Protein AF-A0A924CEJ8-F1 (afdb_monomer_lite)

Radius of gyration: 20.23 Å; chains: 1; bounding box: 36×24×69 Å

Foldseek 3Di:
DDDDPDPDPDDDPVVVVVVVVVVVVLVVLLVVLLVPLDPPLNVLLCCCPVVVDALQVSCVVVVNPHSVSSVVVNVVSVVSSVVSSVVVVVVD

Secondary structure (DSSP, 8-state):
------------HHHHHHHHHHHHHHHHHHHHHHHHH-TTHHHHHHHHHTS---HHHHHHHHT-SSHHHHHHHHHHHHHHHHHHHHHHHTT-

Structure (mmCIF, N/CA/C/O backbone):
data_AF-A0A924CEJ8-F1
#
_entry.id   AF-A0A924CEJ8-F1
#
loop_
_atom_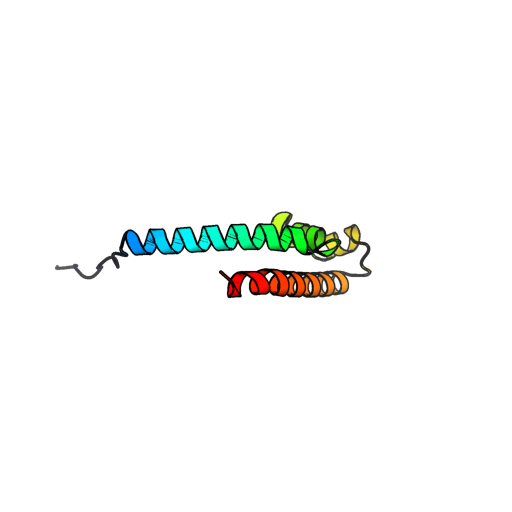site.group_PDB
_atom_site.id
_atom_site.type_symbol
_atom_site.label_atom_id
_atom_site.label_alt_id
_atom_site.label_comp_id
_atom_site.label_asym_id
_atom_site.label_entity_id
_atom_site.label_seq_id
_atom_site.pdbx_PDB_ins_code
_atom_site.Cartn_x
_atom_site.Cartn_y
_atom_site.Cartn_z
_atom_site.occupancy
_atom_site.B_iso_or_equiv
_atom_site.auth_seq_id
_atom_site.auth_comp_id
_atom_site.auth_asym_id
_atom_site.auth_atom_id
_atom_site.pdbx_PDB_model_num
ATOM 1 N N . SER A 1 1 ? 0.588 -2.204 57.429 1.00 48.47 1 SER A N 1
ATOM 2 C CA . SER A 1 1 ? 0.208 -2.941 56.215 1.00 48.47 1 SER A CA 1
ATOM 3 C C . SER A 1 1 ? -1.159 -2.490 55.771 1.00 48.47 1 SER A C 1
ATOM 5 O O . SER A 1 1 ? -2.137 -2.973 56.321 1.00 48.47 1 SER A O 1
ATOM 7 N N . THR A 1 2 ? -1.229 -1.563 54.822 1.00 42.16 2 THR A N 1
ATOM 8 C CA . THR A 1 2 ? -2.486 -1.271 54.126 1.00 42.16 2 THR A CA 1
ATOM 9 C C . THR A 1 2 ? -2.114 -0.857 52.709 1.00 42.16 2 THR A C 1
ATOM 11 O O . THR A 1 2 ? -1.801 0.297 52.449 1.00 42.16 2 THR A O 1
ATOM 14 N N . GLN A 1 3 ? -2.002 -1.854 51.832 1.00 56.25 3 GLN A N 1
ATOM 15 C CA . GLN A 1 3 ? -1.883 -1.663 50.391 1.00 56.25 3 GLN A CA 1
ATOM 16 C C . GLN A 1 3 ? -3.305 -1.571 49.846 1.00 56.25 3 GLN A C 1
ATOM 18 O O . GLN A 1 3 ? -3.975 -2.595 49.759 1.00 56.25 3 GLN A O 1
ATOM 23 N N . VAL A 1 4 ? -3.776 -0.364 49.536 1.00 54.56 4 VAL A N 1
ATOM 24 C CA . VAL A 1 4 ? -4.988 -0.157 48.730 1.00 54.56 4 VAL A CA 1
ATOM 25 C C . VAL A 1 4 ? -4.797 1.106 47.891 1.00 54.56 4 VAL A C 1
ATOM 27 O O . VAL A 1 4 ? -5.470 2.100 48.100 1.00 54.56 4 VAL A O 1
ATOM 30 N N . GLU A 1 5 ? -3.839 1.085 46.968 1.00 52.69 5 GLU A N 1
ATOM 31 C CA . GLU A 1 5 ? -3.762 2.072 45.882 1.00 52.69 5 GLU A CA 1
ATOM 32 C C . GLU A 1 5 ? -3.322 1.349 44.606 1.00 52.69 5 GLU A C 1
ATOM 34 O O . GLU A 1 5 ? -2.191 1.440 44.140 1.00 52.69 5 GLU A O 1
ATOM 39 N N . ASN A 1 6 ? -4.233 0.537 44.081 1.00 55.53 6 ASN A N 1
ATOM 40 C CA . ASN A 1 6 ? -4.281 0.204 42.665 1.00 55.53 6 ASN A CA 1
ATOM 41 C C . ASN A 1 6 ? -5.770 0.188 42.314 1.00 55.53 6 ASN A C 1
ATOM 43 O O . ASN A 1 6 ? -6.419 -0.855 42.326 1.00 55.53 6 ASN A O 1
ATOM 47 N N . LEU A 1 7 ? -6.345 1.392 42.202 1.00 55.53 7 LEU A N 1
ATOM 48 C CA . LEU A 1 7 ? -7.629 1.550 41.536 1.00 55.53 7 LEU A CA 1
ATOM 49 C C . LEU A 1 7 ? -7.363 1.189 40.076 1.00 55.53 7 LEU A C 1
ATOM 51 O O . LEU A 1 7 ? -6.738 1.969 39.360 1.00 55.53 7 LEU A O 1
ATOM 55 N N . GLU A 1 8 ? -7.789 -0.006 39.674 1.00 60.91 8 GLU A N 1
ATOM 56 C CA . GLU A 1 8 ? -8.060 -0.290 38.269 1.00 60.91 8 GLU A CA 1
ATOM 57 C C . GLU A 1 8 ? -8.923 0.858 37.741 1.00 60.91 8 GLU A C 1
ATOM 59 O O . GLU A 1 8 ? -9.966 1.186 38.310 1.00 60.91 8 GLU A O 1
ATOM 64 N N . GLU A 1 9 ? -8.431 1.521 36.703 1.00 64.44 9 GLU A N 1
ATOM 65 C CA . GLU A 1 9 ? -9.156 2.544 35.970 1.00 64.44 9 GLU A CA 1
ATOM 66 C C . GLU A 1 9 ? -10.335 1.840 35.287 1.00 64.44 9 GLU A C 1
ATOM 68 O O . GLU A 1 9 ? -10.183 1.201 34.249 1.00 64.44 9 GLU A O 1
ATOM 73 N N . THR A 1 10 ? -11.496 1.829 35.946 1.00 68.88 10 THR A N 1
ATOM 74 C CA . THR A 1 10 ? -12.694 1.158 35.437 1.00 68.88 10 THR A CA 1
ATOM 75 C C . THR A 1 10 ? -13.258 1.983 34.283 1.00 68.88 10 THR A C 1
ATOM 77 O O . THR A 1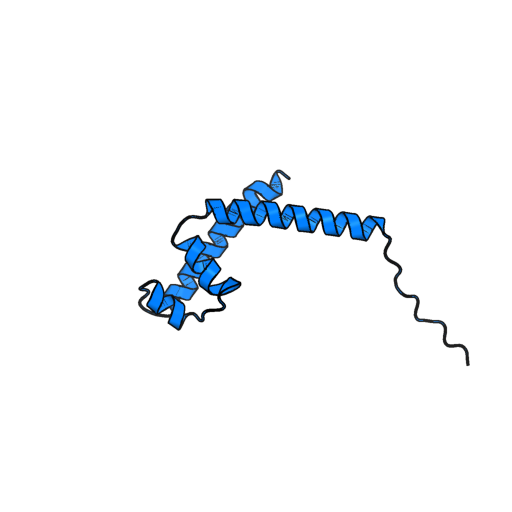 10 ? -13.908 3.002 34.521 1.00 68.88 10 THR A O 1
ATOM 80 N N . VAL A 1 11 ? -12.995 1.562 33.048 1.00 72.62 11 VAL A N 1
ATOM 81 C CA . VAL A 1 11 ? -13.644 2.100 31.842 1.00 72.62 11 VAL A CA 1
ATOM 82 C C . VAL A 1 11 ? -15.100 1.623 31.799 1.00 72.62 11 VAL A C 1
ATOM 84 O O . VAL A 1 11 ? -15.411 0.515 32.245 1.00 72.62 11 VAL A O 1
ATOM 87 N N . SER A 1 12 ? -16.012 2.479 31.332 1.00 84.38 12 SER A N 1
ATOM 88 C CA . SER A 1 12 ? -17.429 2.125 31.213 1.00 84.38 12 SER A CA 1
ATOM 89 C C . SER A 1 12 ? -17.666 1.194 30.018 1.00 84.38 12 SER A C 1
ATOM 91 O O . SER A 1 12 ? -16.999 1.287 28.990 1.00 84.38 12 SER A O 1
ATOM 93 N N . VAL A 1 13 ? -18.633 0.282 30.138 1.00 82.50 13 VAL A N 1
ATOM 94 C CA . VAL A 1 13 ? -18.984 -0.654 29.051 1.00 82.50 13 VAL A CA 1
ATOM 95 C C . VAL A 1 13 ? -19.463 0.111 27.812 1.00 82.50 13 VAL A C 1
ATOM 97 O O . VAL A 1 13 ? -19.239 -0.315 26.683 1.00 82.50 13 VAL A O 1
ATOM 100 N N . GLU A 1 14 ? -20.105 1.259 28.017 1.00 81.12 14 GLU A N 1
ATOM 101 C CA . GLU A 1 14 ? -20.547 2.157 26.957 1.00 81.12 14 GLU A CA 1
ATOM 102 C C . GLU A 1 14 ? -19.369 2.710 26.136 1.00 81.12 14 GLU A C 1
ATOM 104 O O . GLU A 1 14 ? -19.428 2.688 24.907 1.00 81.12 14 GLU A O 1
ATOM 109 N N . GLU A 1 15 ? -18.282 3.130 26.792 1.00 78.44 15 GLU A N 1
ATOM 110 C CA . GLU A 1 15 ? -17.063 3.605 26.119 1.00 78.44 15 GLU A CA 1
ATOM 111 C C . GLU A 1 15 ? -16.408 2.497 25.274 1.00 78.44 15 GLU A C 1
ATOM 113 O O . GLU A 1 15 ? -16.025 2.739 24.128 1.00 78.44 15 GLU A O 1
ATOM 118 N N . GLU A 1 16 ? -16.350 1.259 25.781 1.00 80.94 16 GLU A N 1
ATOM 119 C CA . GLU A 1 16 ? -15.806 0.118 25.024 1.00 80.94 16 GLU A CA 1
ATOM 120 C C . GLU A 1 16 ? -16.619 -0.195 23.753 1.00 80.94 16 GLU A C 1
ATOM 122 O O . GLU A 1 16 ? -16.053 -0.544 22.711 1.00 80.94 16 GLU A O 1
ATOM 127 N N . ILE A 1 17 ? -17.950 -0.071 23.816 1.00 86.38 17 ILE A N 1
ATOM 128 C CA . ILE A 1 17 ? -18.837 -0.313 22.669 1.00 86.38 17 ILE A CA 1
ATOM 129 C C . ILE A 1 17 ? -18.630 0.755 21.590 1.00 86.38 17 ILE A C 1
ATOM 131 O O . ILE A 1 17 ? -18.480 0.408 20.415 1.00 86.38 17 ILE A O 1
ATOM 135 N N . GLU A 1 18 ? -18.577 2.035 21.967 1.00 86.62 18 GLU A N 1
ATOM 136 C CA . GLU A 1 18 ? -18.370 3.138 21.018 1.00 86.62 18 GLU A CA 1
ATOM 137 C C . GLU A 1 18 ? -17.027 3.019 20.279 1.00 86.62 18 GLU A C 1
ATOM 139 O O . GLU A 1 18 ? -16.953 3.201 19.056 1.00 86.62 18 GLU A O 1
ATOM 144 N N . GLU A 1 19 ? -15.957 2.653 20.990 1.00 85.69 19 GLU A N 1
ATOM 145 C CA . GLU A 1 19 ? -14.653 2.405 20.373 1.00 85.69 19 GLU A CA 1
ATOM 146 C C . GLU A 1 19 ? -14.703 1.243 19.375 1.00 85.69 19 GLU A C 1
ATOM 148 O O . GLU A 1 19 ? -14.145 1.334 18.273 1.00 85.69 19 GLU A O 1
ATOM 153 N N . HIS A 1 20 ? -15.403 0.162 19.727 1.00 85.25 20 HIS A N 1
ATOM 154 C CA . HIS A 1 20 ? -15.537 -1.006 18.864 1.00 85.25 20 HIS A CA 1
ATOM 155 C C . HIS A 1 20 ? -16.301 -0.686 17.572 1.00 85.25 20 HIS A C 1
ATOM 157 O O . HIS A 1 20 ? -15.868 -1.063 16.476 1.00 85.25 20 HIS A O 1
ATOM 163 N N . GLU A 1 21 ? -17.406 0.053 17.673 1.00 88.81 21 GLU A N 1
ATOM 164 C CA . GLU A 1 21 ? -18.188 0.491 16.515 1.00 88.81 21 GLU A CA 1
ATOM 165 C C . GLU A 1 21 ? -17.373 1.395 15.590 1.00 88.81 21 GLU A C 1
ATOM 167 O O . GLU A 1 21 ? -17.385 1.220 14.364 1.00 88.81 21 GLU A O 1
ATOM 172 N N . LYS A 1 22 ? -16.594 2.318 16.165 1.00 87.69 22 LYS A N 1
ATOM 173 C CA . LYS A 1 22 ? -15.699 3.182 15.395 1.00 87.69 22 LYS A CA 1
ATOM 174 C C . LYS A 1 22 ? -14.667 2.369 14.614 1.00 87.69 22 LYS A C 1
ATOM 176 O O . LYS A 1 22 ? -14.465 2.617 13.424 1.00 87.69 22 LYS A O 1
ATOM 181 N N . VAL A 1 23 ? -14.032 1.387 15.252 1.00 88.19 23 VAL A N 1
ATOM 182 C CA . VAL A 1 23 ? -13.053 0.511 14.591 1.00 88.19 23 VAL A CA 1
ATOM 183 C C . VAL A 1 23 ? -13.701 -0.268 13.446 1.00 88.19 23 VAL A C 1
ATOM 185 O O . VAL A 1 23 ? -13.132 -0.337 12.355 1.00 88.19 23 VAL A O 1
ATOM 188 N N . ASN A 1 24 ? -14.901 -0.813 13.649 1.00 90.75 24 ASN A N 1
ATOM 189 C CA . ASN A 1 24 ? -15.619 -1.540 12.604 1.00 90.75 24 ASN A CA 1
ATOM 190 C C . ASN A 1 24 ? -15.941 -0.647 11.389 1.00 90.75 24 ASN A C 1
ATOM 192 O O . ASN A 1 24 ? -15.724 -1.047 10.242 1.00 90.75 24 ASN A O 1
ATOM 196 N N . ASN A 1 25 ? -16.372 0.595 11.626 1.00 91.00 25 ASN A N 1
ATOM 197 C CA . ASN A 1 25 ? -16.595 1.574 10.560 1.00 91.00 25 ASN A CA 1
ATOM 198 C C . ASN A 1 25 ? -15.297 1.919 9.812 1.00 91.00 25 ASN A C 1
ATOM 200 O O . ASN A 1 25 ? -15.285 1.963 8.577 1.00 91.00 25 ASN A O 1
ATOM 204 N N . ASP A 1 26 ? -14.187 2.088 10.535 1.00 91.12 26 ASP A N 1
ATOM 205 C CA . ASP A 1 26 ? -12.865 2.325 9.945 1.00 91.12 26 ASP A CA 1
ATOM 206 C C . ASP A 1 26 ? -12.429 1.153 9.043 1.00 91.12 26 ASP A C 1
ATOM 208 O O . ASP A 1 26 ? -11.874 1.375 7.959 1.00 91.12 26 ASP A O 1
ATOM 212 N N . PHE A 1 27 ? -12.735 -0.091 9.427 1.00 92.69 27 PHE A N 1
ATOM 213 C CA . PHE A 1 27 ? -12.480 -1.276 8.602 1.00 92.69 27 PHE A CA 1
ATOM 214 C C . PHE A 1 27 ? -13.285 -1.274 7.298 1.00 92.69 27 PHE A C 1
ATOM 216 O O . PHE A 1 27 ? -12.704 -1.479 6.229 1.00 92.69 27 PHE A O 1
ATOM 223 N N . ILE A 1 28 ? -14.588 -0.990 7.361 1.00 94.00 28 ILE A N 1
ATOM 224 C CA . ILE A 1 28 ? -15.463 -0.935 6.177 1.00 94.00 28 ILE A CA 1
ATOM 225 C C . ILE A 1 28 ? -14.985 0.153 5.202 1.00 94.00 28 ILE A C 1
ATOM 227 O O . ILE A 1 28 ? -14.875 -0.072 3.990 1.00 94.00 28 ILE A O 1
ATOM 231 N N . LEU A 1 29 ? -14.634 1.334 5.722 1.00 93.81 29 LEU A N 1
ATOM 232 C CA . LEU A 1 29 ? -14.083 2.425 4.917 1.00 93.81 29 LEU A CA 1
ATOM 233 C C . LEU A 1 29 ? -12.756 2.034 4.252 1.00 93.81 29 LEU A C 1
ATOM 235 O O . LEU A 1 29 ? -12.521 2.368 3.085 1.00 93.81 29 LEU A O 1
ATOM 239 N N . MET A 1 30 ? -11.888 1.315 4.968 1.00 94.75 30 MET A N 1
ATOM 240 C CA . MET A 1 30 ? -10.615 0.840 4.429 1.00 94.75 30 MET A CA 1
ATOM 241 C C . MET A 1 30 ? -10.810 -0.191 3.315 1.00 94.75 30 MET A C 1
ATOM 243 O O . MET A 1 30 ? -10.166 -0.073 2.271 1.00 94.75 30 MET A O 1
ATOM 247 N N . GLU A 1 31 ? -11.709 -1.160 3.494 1.00 94.50 31 GLU A N 1
ATOM 248 C CA . GLU A 1 31 ? -12.026 -2.168 2.476 1.00 94.50 31 GLU A CA 1
ATOM 249 C C . GLU A 1 31 ? -12.481 -1.504 1.170 1.00 94.50 31 GLU A C 1
ATOM 251 O O . GLU A 1 31 ? -11.950 -1.768 0.085 1.00 94.50 31 GLU A O 1
ATOM 256 N N . HIS A 1 32 ? -13.398 -0.546 1.277 1.00 94.94 32 HIS A N 1
ATOM 257 C CA . HIS A 1 32 ? -13.889 0.193 0.125 1.00 94.94 32 HIS A CA 1
ATOM 258 C C . HIS A 1 32 ? -12.809 1.086 -0.513 1.00 94.94 32 HIS A C 1
ATOM 260 O O . HIS A 1 32 ? -12.723 1.182 -1.744 1.00 94.94 32 HIS A O 1
ATOM 266 N N . ALA A 1 33 ? -11.938 1.713 0.286 1.00 96.19 33 ALA A N 1
ATOM 267 C CA . ALA A 1 33 ? -10.810 2.489 -0.226 1.00 96.19 33 ALA A CA 1
ATOM 268 C C . ALA A 1 33 ? -9.793 1.608 -0.977 1.00 96.19 33 ALA A C 1
ATOM 270 O O . ALA A 1 33 ? -9.337 1.984 -2.062 1.00 96.19 33 ALA A O 1
ATOM 271 N N . MET A 1 34 ? -9.498 0.416 -0.450 1.00 96.12 34 MET A N 1
ATOM 272 C CA . MET A 1 34 ? -8.664 -0.599 -1.100 1.00 96.12 34 MET A CA 1
ATOM 273 C C . MET A 1 34 ? -9.291 -1.109 -2.403 1.00 96.12 34 MET A C 1
ATOM 275 O O . MET A 1 34 ? -8.580 -1.299 -3.390 1.00 96.12 34 MET A O 1
ATOM 279 N N . GLY A 1 35 ? -10.618 -1.250 -2.465 1.00 94.75 35 GLY A N 1
ATOM 280 C CA . GLY A 1 35 ? -11.335 -1.574 -3.704 1.00 94.75 35 GLY A CA 1
ATOM 281 C C . GLY A 1 35 ? -11.201 -0.502 -4.795 1.00 94.75 35 GLY A C 1
ATOM 282 O O . GLY A 1 35 ? -11.198 -0.821 -5.983 1.00 94.75 35 GLY A O 1
ATOM 283 N N . LYS A 1 36 ? -11.031 0.770 -4.412 1.00 96.00 36 LYS A N 1
ATOM 284 C CA . LYS A 1 36 ? -10.976 1.921 -5.334 1.00 96.00 36 LYS A CA 1
ATOM 285 C C . LYS A 1 36 ? -9.572 2.362 -5.743 1.00 96.00 36 LYS A C 1
ATOM 287 O O . LYS A 1 36 ? -9.430 3.156 -6.675 1.00 96.00 36 LYS A O 1
ATOM 292 N N . ILE A 1 37 ? -8.525 1.908 -5.055 1.00 97.12 37 ILE A N 1
ATOM 293 C CA . ILE A 1 37 ? -7.168 2.417 -5.290 1.00 97.12 37 ILE A CA 1
ATOM 294 C C . ILE A 1 37 ? -6.606 2.028 -6.666 1.00 97.12 37 ILE A C 1
ATOM 296 O O . ILE A 1 37 ? -5.876 2.830 -7.260 1.00 97.12 37 ILE A O 1
ATOM 300 N N . GLY A 1 38 ? -7.009 0.862 -7.184 1.00 97.19 38 GLY A N 1
ATOM 301 C CA . GLY A 1 38 ? -6.596 0.306 -8.474 1.00 97.19 38 GLY A CA 1
ATOM 302 C C . GLY A 1 38 ? -5.212 -0.357 -8.470 1.00 97.19 38 GLY A C 1
ATOM 303 O O . GLY A 1 38 ? -4.441 -0.244 -7.514 1.00 97.19 38 GLY A O 1
ATOM 304 N N . GLU A 1 39 ? -4.888 -1.037 -9.571 1.00 97.25 39 GLU A N 1
ATOM 305 C CA . GLU A 1 39 ? -3.567 -1.630 -9.812 1.00 97.25 39 GLU A CA 1
ATOM 306 C C . GLU A 1 39 ? -2.575 -0.602 -10.392 1.00 97.25 39 GLU A C 1
ATOM 308 O O . GLU A 1 39 ? -2.993 0.350 -11.056 1.00 97.25 39 GLU A O 1
ATOM 313 N N . PRO A 1 40 ? -1.258 -0.742 -10.144 1.00 97.25 40 PRO A N 1
ATOM 314 C CA . PRO A 1 40 ? -0.604 -1.796 -9.353 1.00 97.25 40 PRO A CA 1
ATOM 315 C C . PRO A 1 40 ? -0.653 -1.549 -7.834 1.00 97.25 40 PRO A C 1
ATOM 317 O O . PRO A 1 40 ? -0.059 -2.293 -7.059 1.00 97.25 40 PRO A O 1
ATOM 320 N N . CYS A 1 41 ? -1.291 -0.464 -7.385 1.00 98.50 41 CYS A N 1
ATOM 321 C CA . CYS A 1 41 ? -1.197 -0.019 -5.999 1.00 98.50 41 CYS A CA 1
ATOM 322 C C . CYS A 1 41 ? -1.836 -0.971 -4.990 1.00 98.50 41 CYS A C 1
ATOM 324 O O . CYS A 1 41 ? -1.290 -1.112 -3.899 1.00 98.50 41 CYS A O 1
ATOM 326 N N . LYS A 1 42 ? -2.954 -1.613 -5.339 1.00 98.31 42 LYS A N 1
ATOM 327 C CA . LYS A 1 42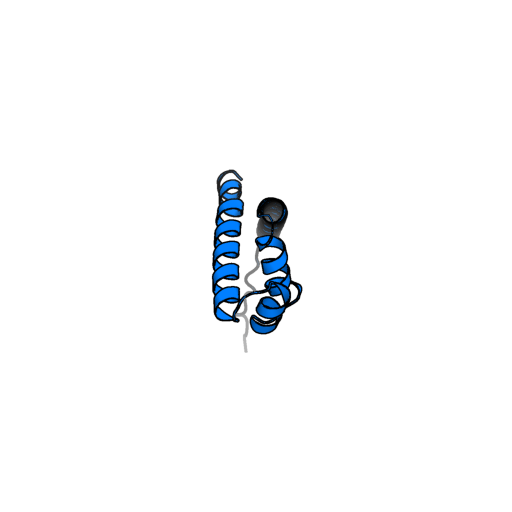 ? -3.586 -2.619 -4.484 1.00 98.31 42 LYS A CA 1
ATOM 328 C C . LYS A 1 42 ? -2.631 -3.789 -4.242 1.00 98.31 42 LYS A C 1
ATOM 330 O O . LYS A 1 42 ? -2.207 -3.990 -3.106 1.00 98.31 42 LYS A O 1
ATOM 335 N N . SER A 1 43 ? -2.189 -4.455 -5.311 1.00 98.31 43 SER A N 1
ATOM 336 C CA . SER A 1 43 ? -1.268 -5.594 -5.206 1.00 98.31 43 SER A CA 1
ATOM 337 C C . SER A 1 43 ? 0.044 -5.230 -4.507 1.00 98.31 43 SER A C 1
ATOM 339 O O . SER A 1 43 ? 0.571 -6.013 -3.721 1.00 98.31 43 SER A O 1
ATOM 341 N N . LEU A 1 44 ? 0.571 -4.025 -4.745 1.00 98.56 44 LEU A N 1
ATOM 342 C CA . LEU A 1 44 ? 1.809 -3.559 -4.116 1.00 98.56 44 LEU A CA 1
ATOM 343 C C . LEU A 1 44 ? 1.675 -3.389 -2.595 1.00 98.56 44 LEU A C 1
ATOM 345 O O . LEU A 1 44 ? 2.600 -3.709 -1.845 1.00 98.56 44 LEU A O 1
ATOM 349 N N . LEU A 1 45 ? 0.541 -2.857 -2.131 1.00 98.50 45 LEU A N 1
ATOM 350 C CA . LEU A 1 45 ? 0.277 -2.692 -0.703 1.00 98.50 45 LEU A CA 1
ATOM 351 C C . LEU A 1 45 ? -0.016 -4.040 -0.036 1.00 98.50 45 LEU A C 1
ATOM 353 O O . LEU A 1 45 ? 0.493 -4.270 1.060 1.00 98.50 45 LEU A O 1
ATOM 357 N N . ASP A 1 46 ? -0.727 -4.944 -0.712 1.00 98.19 46 ASP A N 1
ATOM 358 C CA . ASP A 1 46 ? -0.984 -6.304 -0.227 1.00 98.19 46 ASP A CA 1
ATOM 359 C C . ASP A 1 46 ? 0.321 -7.098 -0.074 1.00 98.19 46 ASP A C 1
ATOM 361 O O . ASP A 1 46 ? 0.567 -7.703 0.973 1.00 98.19 46 ASP A O 1
ATOM 365 N N . ALA A 1 47 ? 1.213 -7.031 -1.068 1.00 98.62 47 ALA A N 1
ATOM 366 C CA . ALA A 1 47 ? 2.529 -7.665 -1.016 1.00 98.62 47 ALA A CA 1
ATOM 367 C C . ALA A 1 47 ? 3.339 -7.213 0.214 1.00 98.62 47 ALA A C 1
ATOM 369 O O . ALA A 1 47 ? 3.958 -8.027 0.898 1.00 98.62 47 ALA A O 1
ATOM 370 N N . TYR A 1 48 ? 3.303 -5.918 0.540 1.00 98.62 48 TYR A N 1
ATOM 371 C CA . TYR A 1 48 ? 4.054 -5.387 1.675 1.00 98.62 48 TYR A CA 1
ATOM 372 C C . TYR A 1 48 ? 3.373 -5.627 3.029 1.00 98.62 48 TYR A C 1
ATOM 374 O O . TYR A 1 48 ? 4.010 -6.095 3.972 1.00 98.62 48 TYR A O 1
ATOM 382 N N . TYR A 1 49 ? 2.093 -5.276 3.169 1.00 97.75 49 TYR A N 1
ATOM 383 C CA . TYR A 1 49 ? 1.420 -5.263 4.469 1.00 97.75 49 TYR A CA 1
ATOM 384 C C . TYR A 1 49 ? 0.797 -6.606 4.842 1.00 97.75 49 TYR A C 1
ATOM 386 O O . TYR A 1 49 ? 0.800 -6.932 6.032 1.00 97.75 49 TYR A O 1
ATOM 394 N N . LEU A 1 50 ? 0.312 -7.383 3.869 1.00 96.44 50 LEU A N 1
ATOM 395 C CA . LEU A 1 50 ? -0.326 -8.681 4.114 1.00 96.44 50 LEU A CA 1
ATOM 396 C C . LEU A 1 50 ? 0.672 -9.825 3.943 1.00 96.44 50 LEU A C 1
ATOM 398 O O . LEU A 1 50 ? 0.833 -10.635 4.848 1.00 96.44 50 LEU A O 1
ATOM 402 N N . GLN A 1 51 ? 1.401 -9.845 2.826 1.00 98.25 51 GLN A N 1
ATOM 403 C CA . GLN A 1 51 ? 2.363 -10.915 2.525 1.00 98.25 51 GLN A CA 1
ATOM 404 C C . GLN A 1 51 ? 3.741 -10.687 3.166 1.00 98.25 51 GLN A C 1
ATOM 406 O O . GLN A 1 51 ? 4.595 -11.564 3.100 1.00 98.25 51 GLN A O 1
ATOM 411 N N . LYS A 1 52 ? 3.964 -9.520 3.791 1.00 98.38 52 LYS A N 1
ATOM 412 C CA . LYS A 1 52 ? 5.208 -9.149 4.492 1.00 98.38 52 LYS A CA 1
ATOM 413 C C . LYS A 1 52 ? 6.477 -9.240 3.631 1.00 98.38 52 LYS A C 1
ATOM 415 O O . LYS A 1 52 ? 7.572 -9.374 4.174 1.00 98.38 52 LYS A O 1
ATOM 420 N N . LYS A 1 53 ? 6.349 -9.106 2.307 1.00 98.50 53 LYS A N 1
ATOM 421 C CA . LYS A 1 53 ? 7.488 -9.128 1.383 1.00 98.50 53 LYS A CA 1
ATOM 422 C C . LYS A 1 53 ? 8.389 -7.917 1.586 1.00 98.50 53 LYS A C 1
ATOM 424 O O . LYS A 1 53 ? 7.927 -6.793 1.823 1.00 98.50 53 LYS A O 1
ATOM 429 N N . ASN A 1 54 ? 9.691 -8.131 1.456 1.00 98.56 54 ASN A N 1
ATOM 430 C CA . ASN A 1 54 ? 10.667 -7.054 1.502 1.00 98.56 54 ASN A CA 1
ATOM 431 C C . ASN A 1 54 ? 10.737 -6.303 0.152 1.00 98.56 54 ASN A C 1
ATOM 433 O O . ASN A 1 54 ? 10.200 -6.736 -0.866 1.00 98.56 54 ASN A O 1
ATOM 437 N N . MET A 1 55 ? 11.386 -5.133 0.126 1.00 98.38 55 MET A N 1
ATOM 438 C CA . MET A 1 55 ? 11.411 -4.282 -1.077 1.00 98.38 55 MET A CA 1
ATOM 439 C C . MET A 1 55 ? 12.202 -4.883 -2.250 1.00 98.38 55 MET A C 1
ATOM 441 O O . MET A 1 55 ? 11.961 -4.479 -3.383 1.00 98.38 55 MET A O 1
ATOM 445 N N . LEU A 1 56 ? 13.137 -5.808 -2.003 1.00 98.44 56 LEU A N 1
ATOM 446 C CA . LEU A 1 56 ? 13.878 -6.489 -3.070 1.00 98.44 56 LEU A CA 1
ATOM 447 C C . LEU A 1 56 ? 12.992 -7.530 -3.762 1.00 98.44 56 LEU A C 1
ATOM 449 O O . LEU A 1 56 ? 12.939 -7.550 -4.987 1.00 98.44 56 LEU A O 1
ATOM 453 N N . GLU A 1 57 ? 12.248 -8.325 -2.988 1.00 98.69 57 GLU A N 1
ATOM 454 C CA . GLU A 1 57 ? 11.257 -9.275 -3.518 1.00 98.69 57 GLU A CA 1
ATOM 455 C C . GLU A 1 57 ? 10.195 -8.544 -4.343 1.00 98.69 57 GLU A C 1
ATOM 457 O O . GLU A 1 57 ? 9.946 -8.883 -5.497 1.00 98.69 57 GLU A O 1
ATOM 462 N N . ILE A 1 58 ? 9.643 -7.463 -3.784 1.00 98.62 58 ILE A N 1
ATOM 463 C CA . ILE A 1 58 ? 8.655 -6.623 -4.466 1.00 98.62 58 ILE A CA 1
ATOM 464 C C . ILE A 1 58 ? 9.241 -5.993 -5.736 1.00 98.62 58 ILE A C 1
ATOM 466 O O . ILE A 1 58 ? 8.553 -5.911 -6.749 1.00 98.62 58 ILE A O 1
ATOM 470 N N . ALA A 1 59 ? 10.499 -5.544 -5.717 1.00 98.56 59 ALA A N 1
ATOM 471 C CA . ALA A 1 59 ? 11.126 -5.008 -6.920 1.00 98.56 59 ALA A CA 1
ATOM 472 C C . ALA A 1 59 ? 11.202 -6.057 -8.038 1.00 98.56 59 ALA A C 1
ATOM 474 O O . ALA A 1 59 ? 10.857 -5.742 -9.175 1.00 98.56 59 ALA A O 1
ATOM 475 N N . GLY A 1 60 ? 11.574 -7.297 -7.705 1.00 98.44 60 GLY A N 1
ATOM 476 C CA . GLY A 1 60 ? 11.596 -8.408 -8.656 1.00 98.44 60 GLY A CA 1
ATOM 477 C C . GLY A 1 60 ? 10.213 -8.743 -9.217 1.00 98.44 60 GLY A C 1
ATOM 478 O O . GLY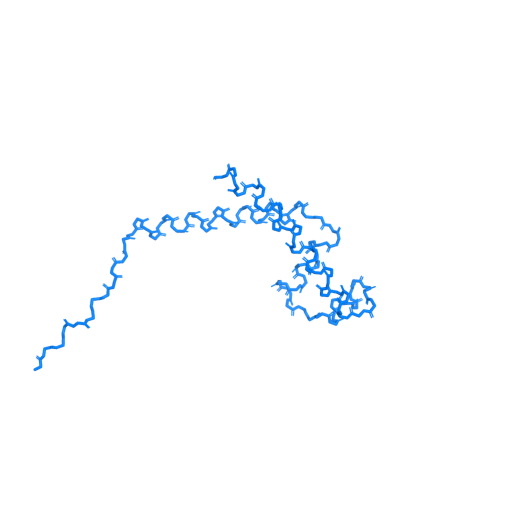 A 1 60 ? 10.051 -8.833 -10.430 1.00 98.44 60 GLY A O 1
ATOM 479 N N . GLU A 1 61 ? 9.203 -8.870 -8.356 1.00 97.94 61 GLU A N 1
ATOM 480 C CA . GLU A 1 61 ? 7.843 -9.257 -8.762 1.00 97.94 61 GLU A CA 1
ATOM 481 C C . GLU A 1 61 ? 7.130 -8.201 -9.616 1.00 97.94 61 GLU A C 1
ATOM 483 O O . GLU A 1 61 ? 6.387 -8.542 -10.534 1.00 97.94 61 GLU A O 1
ATOM 488 N N . PHE A 1 62 ? 7.358 -6.918 -9.330 1.00 97.50 62 PHE A N 1
ATOM 489 C CA . PHE A 1 62 ? 6.687 -5.805 -10.009 1.00 97.50 62 PHE A CA 1
ATOM 490 C C . PHE A 1 62 ? 7.526 -5.205 -11.149 1.00 97.50 62 PHE A C 1
ATOM 492 O O . PHE A 1 62 ? 7.100 -4.237 -11.781 1.00 97.50 62 PHE A O 1
ATOM 499 N N . GLY A 1 63 ? 8.721 -5.745 -11.412 1.00 97.69 63 GLY A N 1
ATOM 500 C CA . GLY A 1 63 ? 9.614 -5.264 -12.467 1.00 97.69 63 GLY A CA 1
ATOM 501 C C . GLY A 1 63 ? 10.236 -3.891 -12.185 1.00 97.69 63 GLY A C 1
ATOM 502 O O . GLY A 1 63 ? 10.554 -3.152 -13.119 1.00 97.69 63 GLY A O 1
ATOM 503 N N . TYR 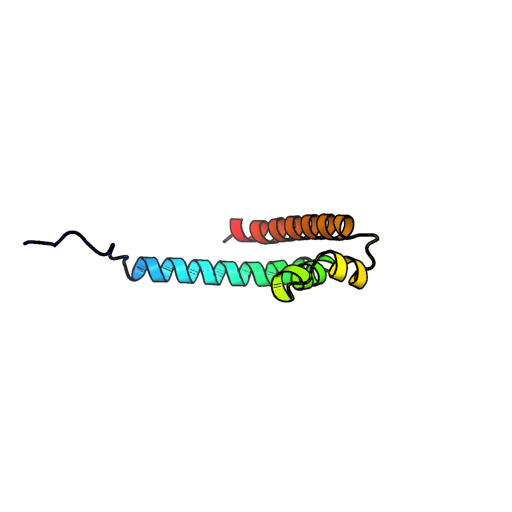A 1 64 ? 10.408 -3.515 -10.914 1.00 98.00 64 TYR A N 1
ATOM 504 C CA . TYR A 1 64 ? 11.133 -2.296 -10.554 1.00 98.00 64 TYR A CA 1
ATOM 505 C C . TYR A 1 64 ? 12.645 -2.518 -10.621 1.00 98.00 64 TYR A C 1
ATOM 507 O O . TYR A 1 64 ? 13.161 -3.549 -10.205 1.00 98.00 64 TYR A O 1
ATOM 515 N N . THR A 1 65 ? 13.381 -1.498 -11.067 1.00 97.50 65 THR A N 1
ATOM 516 C CA . THR A 1 65 ? 14.847 -1.567 -11.217 1.00 97.50 65 THR A CA 1
ATOM 517 C C . THR A 1 65 ? 15.584 -1.860 -9.906 1.00 97.50 65 THR A C 1
ATOM 519 O O . THR A 1 65 ? 16.660 -2.445 -9.929 1.00 97.50 65 THR A O 1
ATOM 522 N N . ASN A 1 66 ? 15.048 -1.415 -8.765 1.00 98.06 66 ASN A N 1
ATOM 523 C CA . ASN A 1 66 ? 15.648 -1.619 -7.447 1.00 98.06 66 ASN A CA 1
ATOM 524 C C . ASN A 1 66 ? 14.615 -1.444 -6.313 1.00 98.06 66 ASN A C 1
ATOM 526 O O . ASN A 1 66 ? 13.487 -0.986 -6.525 1.00 98.06 66 ASN A O 1
ATOM 530 N N . ALA A 1 67 ? 15.034 -1.778 -5.090 1.00 98.38 67 ALA A N 1
ATOM 531 C CA . ALA A 1 67 ? 14.223 -1.661 -3.878 1.00 98.38 67 ALA A CA 1
ATOM 532 C C . ALA A 1 67 ? 13.786 -0.222 -3.548 1.00 98.38 67 ALA A C 1
ATOM 534 O O . ALA A 1 67 ? 12.725 -0.027 -2.951 1.00 98.38 67 ALA A O 1
ATOM 535 N N . ASP A 1 68 ? 14.561 0.797 -3.923 1.00 98.50 68 ASP A N 1
ATOM 536 C CA . ASP A 1 68 ? 14.209 2.193 -3.636 1.00 98.50 68 ASP A CA 1
ATOM 537 C C . ASP A 1 68 ? 13.106 2.711 -4.563 1.00 98.50 68 ASP A C 1
ATOM 539 O O . ASP A 1 68 ? 12.209 3.436 -4.115 1.00 98.50 68 ASP A O 1
ATOM 543 N N . ASN A 1 69 ? 13.085 2.257 -5.816 1.00 98.00 69 ASN A N 1
ATOM 544 C CA . ASN A 1 69 ? 11.975 2.484 -6.735 1.00 98.00 69 ASN A CA 1
ATOM 545 C C . ASN A 1 69 ? 10.693 1.825 -6.206 1.00 98.00 69 ASN A C 1
ATOM 547 O O . ASN A 1 69 ? 9.652 2.483 -6.143 1.00 98.00 69 ASN A O 1
ATOM 551 N N . ALA A 1 70 ? 10.780 0.575 -5.733 1.00 98.50 70 ALA A N 1
ATOM 552 C CA . ALA A 1 70 ? 9.659 -0.124 -5.101 1.00 98.50 70 ALA A CA 1
ATOM 553 C C . ALA A 1 70 ? 9.147 0.617 -3.850 1.00 98.50 70 ALA A C 1
ATOM 555 O O . ALA A 1 70 ? 7.947 0.862 -3.709 1.00 98.50 70 ALA A O 1
ATOM 556 N N . LYS A 1 71 ? 10.055 1.061 -2.971 1.00 98.50 71 LYS A N 1
ATOM 557 C CA . LYS A 1 71 ? 9.732 1.840 -1.762 1.00 98.50 71 LYS A CA 1
ATOM 558 C C . LYS A 1 71 ? 9.037 3.158 -2.104 1.00 98.50 71 LYS A C 1
ATOM 560 O O . LYS A 1 71 ? 8.029 3.504 -1.484 1.00 98.50 71 LYS A O 1
ATOM 565 N N . THR A 1 72 ? 9.544 3.864 -3.111 1.00 98.50 72 THR A N 1
ATOM 566 C CA . THR A 1 72 ? 8.971 5.122 -3.604 1.00 98.50 72 THR A CA 1
ATOM 567 C C . THR A 1 72 ? 7.572 4.901 -4.172 1.00 98.50 72 THR A C 1
ATOM 569 O O . THR A 1 72 ? 6.648 5.657 -3.863 1.00 98.50 72 THR A O 1
ATOM 572 N N . GLN A 1 73 ? 7.381 3.843 -4.963 1.00 98.38 73 GLN A N 1
ATOM 573 C CA . GLN A 1 73 ? 6.077 3.508 -5.525 1.00 98.38 73 GLN A CA 1
ATOM 574 C C . GLN A 1 73 ? 5.080 3.089 -4.437 1.00 98.38 73 GLN A C 1
ATOM 576 O O . GLN A 1 73 ? 3.947 3.574 -4.435 1.00 98.38 73 GLN A O 1
ATOM 581 N N . LYS A 1 74 ? 5.511 2.297 -3.446 1.00 98.56 74 LYS A N 1
ATOM 582 C CA . LYS A 1 74 ? 4.698 1.943 -2.273 1.00 98.56 74 LYS A CA 1
ATOM 583 C C . LYS A 1 74 ? 4.230 3.193 -1.533 1.00 98.56 74 LYS A C 1
ATOM 585 O O . LYS A 1 74 ? 3.055 3.299 -1.194 1.00 98.56 74 LYS A O 1
ATOM 590 N N . TYR A 1 75 ? 5.125 4.157 -1.309 1.00 98.62 75 TYR A N 1
ATOM 591 C CA . TYR A 1 75 ? 4.769 5.419 -0.662 1.00 98.62 75 TYR A CA 1
ATOM 592 C C . TYR A 1 75 ? 3.704 6.189 -1.457 1.00 98.62 75 TYR A C 1
ATOM 594 O O . TYR A 1 75 ? 2.698 6.605 -0.884 1.00 98.62 75 TYR A O 1
ATOM 602 N N . LYS A 1 76 ? 3.867 6.320 -2.781 1.00 98.62 76 LYS A N 1
ATOM 603 C CA . LYS A 1 76 ? 2.866 6.966 -3.649 1.00 98.62 76 LYS A CA 1
ATOM 604 C C . LYS A 1 76 ? 1.505 6.269 -3.566 1.00 98.62 76 LYS A C 1
ATOM 606 O O . LYS A 1 76 ? 0.482 6.943 -3.442 1.00 98.62 76 LYS A O 1
ATOM 611 N N . CYS A 1 77 ? 1.493 4.938 -3.585 1.00 98.56 77 CYS A N 1
ATOM 612 C CA . CYS A 1 77 ? 0.276 4.150 -3.420 1.00 98.56 77 CYS A CA 1
ATOM 613 C C . CYS A 1 77 ? -0.361 4.367 -2.044 1.00 98.56 77 CYS A C 1
ATOM 615 O O . CYS A 1 77 ? -1.549 4.656 -1.965 1.00 98.56 77 CYS A O 1
ATOM 617 N N . LEU A 1 78 ? 0.418 4.359 -0.962 1.00 98.50 78 LEU A N 1
ATOM 618 C CA . LEU A 1 78 ? -0.097 4.630 0.380 1.00 98.50 78 LEU A CA 1
ATOM 619 C C . LEU A 1 78 ? -0.711 6.037 0.494 1.00 98.50 78 LEU A C 1
ATOM 621 O O . LEU A 1 78 ? -1.775 6.205 1.085 1.00 98.50 78 LEU A O 1
ATOM 625 N N . VAL A 1 79 ? -0.080 7.056 -0.097 1.00 98.31 79 VAL A N 1
ATOM 626 C CA . VAL A 1 79 ? -0.637 8.419 -0.138 1.00 98.31 79 VAL A CA 1
ATOM 627 C C . VAL A 1 79 ? -1.951 8.458 -0.925 1.00 98.31 79 VAL A C 1
ATOM 629 O O . VAL A 1 79 ? -2.895 9.129 -0.504 1.00 98.31 79 VAL A O 1
ATOM 632 N N . ARG A 1 80 ? -2.048 7.728 -2.043 1.00 97.81 80 ARG A N 1
ATOM 633 C CA . ARG A 1 80 ? -3.296 7.592 -2.810 1.00 97.81 80 ARG A CA 1
ATOM 634 C C . ARG A 1 80 ? -4.391 6.926 -1.974 1.00 97.81 80 ARG A C 1
ATOM 636 O O . ARG A 1 80 ? -5.497 7.458 -1.938 1.00 97.81 80 ARG A O 1
ATOM 643 N N . LEU A 1 81 ? -4.075 5.840 -1.265 1.00 97.94 81 LEU A N 1
ATOM 644 C CA . LEU A 1 81 ? -5.012 5.161 -0.367 1.00 97.94 81 LEU A CA 1
ATOM 645 C C . LEU A 1 81 ? -5.555 6.122 0.692 1.00 97.94 81 LEU A C 1
ATOM 647 O O . LEU A 1 81 ? -6.765 6.265 0.827 1.00 97.94 81 LEU A O 1
ATOM 651 N N . LYS A 1 82 ? -4.657 6.845 1.378 1.00 96.44 82 LYS A N 1
ATOM 652 C CA . LYS A 1 82 ? -5.028 7.836 2.398 1.00 96.44 82 LYS A CA 1
ATOM 653 C C . LYS A 1 82 ? -6.000 8.878 1.852 1.00 96.44 82 LYS A C 1
ATOM 655 O O . LYS A 1 82 ? -6.977 9.196 2.517 1.00 96.44 82 LYS A O 1
ATOM 660 N N . LYS A 1 83 ? -5.767 9.396 0.641 1.00 95.81 83 LYS A N 1
ATOM 661 C CA . LYS A 1 83 ? -6.683 10.363 0.015 1.00 95.81 83 LYS A CA 1
ATOM 662 C C . LYS A 1 83 ? -8.082 9.780 -0.195 1.00 95.81 83 LYS A C 1
ATOM 664 O O . LYS A 1 83 ? -9.052 10.474 0.079 1.00 95.81 83 LYS A O 1
ATOM 669 N N . ILE A 1 84 ? -8.186 8.533 -0.658 1.00 95.00 84 ILE A N 1
ATOM 670 C CA . ILE A 1 84 ? -9.479 7.867 -0.890 1.00 95.00 84 ILE A CA 1
ATOM 671 C C . ILE A 1 84 ? -10.195 7.606 0.438 1.00 95.00 84 ILE A C 1
ATOM 673 O O . ILE A 1 84 ? -11.376 7.920 0.558 1.00 95.00 84 ILE A O 1
ATOM 677 N N . PHE A 1 85 ? -9.470 7.085 1.429 1.00 94.31 85 PHE A N 1
ATOM 678 C CA . PHE A 1 85 ? -9.996 6.814 2.763 1.00 94.31 85 PHE A CA 1
ATOM 679 C C . PHE A 1 85 ? -10.533 8.094 3.418 1.00 94.31 85 PHE A C 1
ATOM 681 O O . PHE A 1 85 ? -11.711 8.181 3.753 1.00 94.31 85 PHE A O 1
ATOM 688 N N . PHE A 1 86 ? -9.710 9.145 3.504 1.00 92.94 86 PHE A N 1
ATOM 689 C CA . PHE A 1 86 ? -10.110 10.388 4.168 1.00 92.94 86 PHE A CA 1
ATOM 690 C C . PHE A 1 86 ? -11.134 11.220 3.389 1.00 92.94 86 PHE A C 1
ATOM 692 O O . PHE A 1 86 ? -11.787 12.077 3.980 1.00 92.94 86 PHE A O 1
ATOM 699 N N . ALA A 1 87 ? -11.304 10.983 2.086 1.00 90.62 87 ALA A N 1
ATOM 700 C CA . ALA A 1 87 ? -12.403 11.580 1.333 1.00 90.62 87 ALA A CA 1
ATOM 701 C C . ALA A 1 87 ? -13.770 11.041 1.780 1.00 90.62 87 ALA A C 1
ATOM 703 O O . ALA A 1 87 ? -14.762 11.740 1.623 1.00 90.62 87 ALA A O 1
ATOM 704 N N . GLN A 1 88 ? -13.825 9.822 2.324 1.00 80.56 88 GLN A N 1
ATOM 705 C CA . GLN A 1 88 ? -15.053 9.214 2.841 1.00 80.56 88 GLN A CA 1
ATOM 706 C C . GLN A 1 88 ? -15.175 9.395 4.352 1.00 80.56 88 GLN A C 1
ATOM 708 O O . GLN A 1 88 ? -16.258 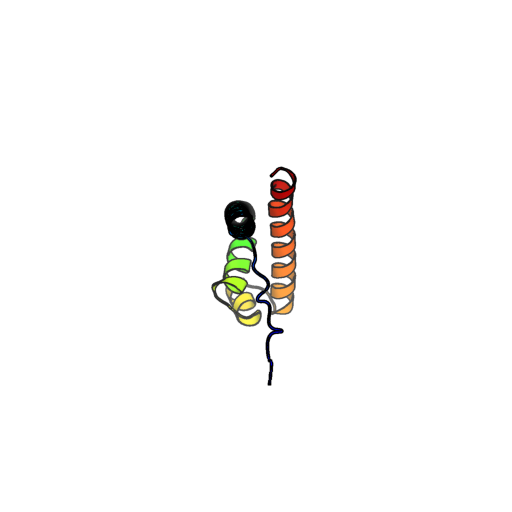9.705 4.824 1.00 80.56 88 GLN A O 1
ATOM 713 N N . TYR A 1 89 ? -14.057 9.324 5.078 1.00 81.12 89 TYR A N 1
ATOM 714 C CA . TYR A 1 89 ? -14.009 9.535 6.527 1.00 81.12 89 TYR A CA 1
ATOM 715 C C . TYR A 1 89 ? -14.542 10.910 6.962 1.00 81.12 89 TYR A C 1
ATOM 717 O O . TYR A 1 89 ? -15.150 11.030 8.009 1.00 81.12 89 TYR A O 1
ATOM 725 N N . LYS A 1 90 ? -14.331 11.969 6.165 1.00 71.75 90 LYS A N 1
ATOM 726 C CA . LYS A 1 90 ? -14.854 13.317 6.474 1.00 71.75 90 LYS A CA 1
ATOM 727 C C . LYS A 1 90 ? -16.362 13.475 6.249 1.00 71.75 90 LYS A C 1
ATOM 729 O O . LYS A 1 90 ? -16.905 14.514 6.606 1.00 71.75 90 LYS A O 1
ATOM 734 N N . ASN A 1 91 ? -16.993 12.500 5.598 1.00 58.56 91 ASN A N 1
ATOM 735 C CA . ASN A 1 91 ? -18.429 12.478 5.327 1.00 58.56 91 ASN A CA 1
ATOM 736 C C . ASN A 1 91 ? -19.160 11.435 6.191 1.00 58.56 91 ASN A C 1
ATOM 738 O O . ASN A 1 91 ? -20.358 11.244 5.986 1.00 58.56 91 ASN A O 1
ATOM 742 N N . ALA A 1 92 ? -18.427 10.732 7.059 1.00 54.09 92 ALA A N 1
ATOM 743 C CA . ALA A 1 92 ? -18.935 9.762 8.019 1.00 54.09 92 ALA A CA 1
ATOM 744 C C . ALA A 1 92 ? -19.107 10.425 9.389 1.00 54.09 92 ALA A C 1
ATOM 746 O O . ALA A 1 92 ? -18.320 11.357 9.688 1.00 54.09 92 ALA A O 1
#

pLDDT: mean 89.11, std 14.36, range [42.16, 98.69]

Sequence (92 aa):
STQVENLEETVSVEEEIEEHEKVNNDFILMEHAMGKIGEPCKSLLDAYYLQKKNMLEIAGEFGYTNADNAKTQKYKCLVRLKKIFFAQYKNA